Protein AF-K9BQM5-F1 (afdb_monomer_lite)

Sequence (134 aa):
MFERGVQQNKTDTLEFVIDVAFKIENLEIRASALNHLLLLDGHDQHQMITKGLQDLAHPSSVAIIARILEQDFKRFEYTASDDAVIAKWFSHALADIGTLDAMAVLKRYAQSQNQDIAQEMQYRLRKIANKQKS

Radius of gyration: 16.01 Å; chains: 1; bounding box: 32×28×56 Å

Foldseek 3Di:
DVVVVVLVVVAVVLVVLLVVLLVPPDLVSSLVSLLVNCPDASYQCNLVSLVSLLVSLDPVNLVSLLVCLVDDCVSNVVVVDDPLVVLLSSLSSLVSNPDPSSLVSLVVQCPPPPVSNVVNSVVSVVVSVVVVVD

Structure (mmCIF, N/CA/C/O backbone):
data_AF-K9BQM5-F1
#
_entry.id   AF-K9BQM5-F1
#
loop_
_atom_site.group_PDB
_atom_site.id
_atom_site.type_symbol
_atom_site.label_atom_id
_atom_site.label_alt_id
_atom_site.label_comp_id
_atom_site.label_asym_id
_atom_site.label_entity_id
_atom_site.label_seq_id
_atom_site.pdbx_PDB_ins_code
_atom_site.Cartn_x
_atom_site.Cartn_y
_atom_site.Cartn_z
_atom_site.occupancy
_atom_site.B_iso_or_equiv
_atom_site.auth_seq_id
_atom_site.auth_comp_id
_atom_site.auth_asym_id
_atom_site.auth_atom_id
_atom_site.pdbx_PDB_model_num
ATOM 1 N N . MET A 1 1 ? 8.461 1.604 -36.004 1.00 62.25 1 MET A N 1
ATOM 2 C CA . MET A 1 1 ? 9.053 0.298 -35.617 1.00 62.25 1 MET A CA 1
ATOM 3 C C . MET A 1 1 ? 10.137 0.449 -34.555 1.00 62.25 1 MET A C 1
ATOM 5 O O . MET A 1 1 ? 10.057 -0.259 -33.566 1.00 62.25 1 MET A O 1
ATOM 9 N N . PHE A 1 2 ? 11.096 1.371 -34.710 1.00 64.06 2 PHE A N 1
ATOM 10 C CA . PHE A 1 2 ? 12.182 1.582 -33.739 1.00 64.06 2 PHE A CA 1
ATOM 11 C C . PHE A 1 2 ? 11.693 1.967 -32.331 1.00 64.06 2 PHE A C 1
ATOM 13 O O . PHE A 1 2 ? 12.024 1.289 -31.368 1.00 64.06 2 PHE A O 1
ATOM 20 N N . GLU A 1 3 ? 10.831 2.981 -32.209 1.00 69.38 3 GLU A N 1
ATOM 21 C CA . GLU A 1 3 ? 10.297 3.423 -30.906 1.00 69.38 3 GLU A CA 1
ATOM 22 C C . GLU A 1 3 ? 9.504 2.326 -30.187 1.00 69.38 3 GLU A C 1
ATOM 24 O O . GLU A 1 3 ? 9.666 2.131 -28.987 1.00 69.38 3 GLU A O 1
ATOM 29 N N . ARG A 1 4 ? 8.723 1.544 -30.944 1.00 65.50 4 ARG A N 1
ATOM 30 C CA . ARG A 1 4 ? 7.990 0.382 -30.425 1.00 65.50 4 ARG A CA 1
ATOM 31 C C . ARG A 1 4 ? 8.942 -0.706 -29.913 1.00 65.50 4 ARG A C 1
ATOM 33 O O . ARG A 1 4 ? 8.687 -1.272 -28.860 1.00 65.50 4 ARG A O 1
ATOM 40 N N . GLY A 1 5 ? 10.050 -0.958 -30.616 1.00 58.03 5 GLY A N 1
ATOM 41 C CA . GLY A 1 5 ? 11.087 -1.893 -30.167 1.00 58.03 5 GLY A CA 1
ATOM 42 C C . GLY A 1 5 ? 11.833 -1.415 -28.916 1.00 58.03 5 GLY A C 1
ATOM 43 O O . GLY A 1 5 ? 12.110 -2.213 -28.026 1.00 58.03 5 GLY A O 1
ATOM 44 N N . VAL A 1 6 ? 12.105 -0.109 -28.803 1.00 68.50 6 VAL A N 1
ATOM 45 C CA . VAL A 1 6 ? 12.733 0.490 -27.610 1.00 68.50 6 VAL A CA 1
ATOM 46 C C . VAL A 1 6 ? 11.794 0.454 -26.402 1.00 68.50 6 VAL A C 1
ATOM 48 O O . VAL A 1 6 ? 12.243 0.164 -25.297 1.00 68.50 6 VAL A O 1
ATOM 51 N N . GLN A 1 7 ? 10.503 0.739 -26.588 1.00 65.25 7 GLN A N 1
ATOM 52 C CA . GLN A 1 7 ? 9.505 0.644 -25.517 1.00 65.25 7 GLN A CA 1
ATOM 53 C C . GLN A 1 7 ? 9.353 -0.795 -25.023 1.00 65.25 7 GLN A C 1
ATOM 55 O O . GLN A 1 7 ? 9.435 -1.024 -23.823 1.00 65.25 7 GLN A O 1
ATOM 60 N N . GLN A 1 8 ? 9.230 -1.755 -25.941 1.00 68.69 8 GLN A N 1
ATOM 61 C CA . GLN A 1 8 ? 9.101 -3.167 -25.593 1.00 68.69 8 GLN A CA 1
ATOM 62 C C . GLN A 1 8 ? 10.311 -3.675 -24.797 1.00 68.69 8 GLN A C 1
ATOM 64 O O . GLN A 1 8 ? 10.141 -4.254 -23.735 1.00 68.69 8 GLN A O 1
ATOM 69 N N . ASN A 1 9 ? 11.535 -3.349 -25.224 1.00 74.94 9 ASN A N 1
ATOM 70 C CA . ASN A 1 9 ? 12.746 -3.741 -24.497 1.00 74.94 9 ASN A CA 1
ATOM 71 C C . ASN A 1 9 ? 12.800 -3.168 -23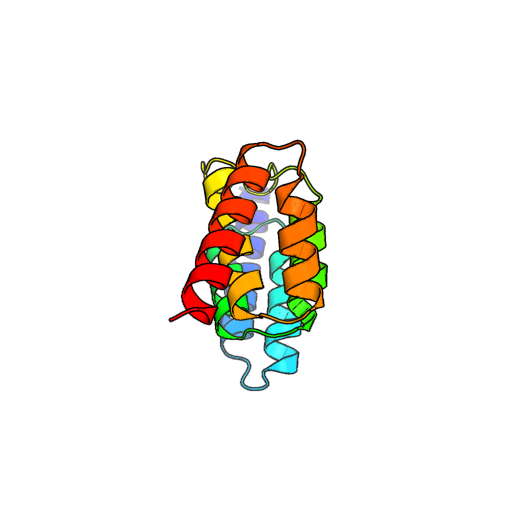.063 1.00 74.94 9 ASN A C 1
ATOM 73 O O . ASN A 1 9 ? 13.248 -3.845 -22.136 1.00 74.94 9 ASN A O 1
ATOM 77 N N . LYS A 1 10 ? 12.319 -1.932 -22.862 1.00 75.06 10 LYS A N 1
ATOM 78 C CA . LYS A 1 10 ? 12.222 -1.324 -21.525 1.00 75.06 10 LYS A CA 1
ATOM 79 C C . LYS A 1 10 ? 11.191 -2.035 -20.650 1.00 75.06 10 LYS A C 1
ATOM 81 O O . LYS A 1 10 ? 11.488 -2.275 -19.483 1.00 75.06 10 LYS A O 1
ATOM 86 N N . THR A 1 11 ? 10.027 -2.381 -21.202 1.00 76.50 11 THR A N 1
ATOM 87 C CA . THR A 1 11 ? 8.997 -3.156 -20.495 1.00 76.50 11 THR A CA 1
ATOM 88 C C . THR A 1 11 ? 9.530 -4.532 -20.100 1.00 76.50 11 THR A C 1
ATOM 90 O O . THR A 1 11 ? 9.493 -4.861 -18.919 1.00 76.50 11 THR A O 1
ATOM 93 N N . ASP A 1 12 ? 10.146 -5.265 -21.032 1.00 81.25 12 ASP A N 1
ATOM 94 C CA . ASP A 1 12 ? 10.736 -6.588 -20.774 1.00 81.25 12 ASP A CA 1
ATOM 95 C C . ASP A 1 12 ? 11.816 -6.521 -19.676 1.00 81.25 12 ASP A C 1
ATOM 97 O O . ASP A 1 12 ? 11.898 -7.371 -18.788 1.00 81.25 12 ASP A O 1
ATOM 101 N N . THR A 1 13 ? 12.643 -5.468 -19.700 1.00 87.19 13 THR A N 1
ATOM 102 C CA . THR A 1 13 ? 13.661 -5.234 -18.665 1.00 87.19 13 THR A CA 1
ATOM 103 C C . THR A 1 13 ? 13.020 -4.990 -17.299 1.00 87.19 13 THR A C 1
ATOM 105 O O . THR A 1 13 ? 13.510 -5.492 -16.287 1.00 87.19 13 THR A O 1
ATOM 108 N N . LEU A 1 14 ? 11.936 -4.217 -17.249 1.00 89.31 14 LEU A N 1
ATOM 109 C CA . LEU A 1 14 ? 11.266 -3.870 -16.001 1.00 89.31 14 LEU A CA 1
ATOM 110 C C . LEU A 1 14 ? 10.525 -5.070 -15.400 1.00 89.31 14 LEU A C 1
ATOM 112 O O . LEU A 1 14 ? 10.618 -5.289 -14.194 1.00 89.31 14 LEU A O 1
ATOM 116 N N . GLU A 1 15 ? 9.883 -5.892 -16.229 1.00 89.06 15 GLU A N 1
ATOM 117 C CA . GLU A 1 15 ? 9.296 -7.169 -15.808 1.00 89.06 15 GLU A CA 1
ATOM 118 C C . GLU A 1 15 ? 10.353 -8.096 -15.194 1.00 89.06 15 GLU A C 1
ATOM 120 O O . GLU A 1 15 ? 10.158 -8.616 -14.095 1.00 89.06 15 GLU A O 1
ATOM 125 N N . PHE A 1 16 ? 11.524 -8.217 -15.828 1.00 91.94 16 PHE A N 1
ATOM 126 C CA . PHE A 1 16 ? 12.626 -9.004 -15.274 1.00 91.94 16 PHE A CA 1
ATOM 127 C C . PHE A 1 16 ? 13.116 -8.469 -13.918 1.00 91.94 16 PHE A C 1
ATOM 129 O O . PHE A 1 16 ? 13.363 -9.244 -12.992 1.00 91.94 16 PHE A O 1
ATOM 136 N N . VAL A 1 17 ? 13.248 -7.146 -13.767 1.00 94.50 17 VAL A N 1
ATOM 137 C CA . VAL A 1 17 ? 13.654 -6.532 -12.490 1.00 94.50 17 VAL A CA 1
ATOM 138 C C . VAL A 1 17 ? 12.629 -6.817 -11.391 1.00 94.50 17 VAL A C 1
ATOM 140 O O . VAL A 1 17 ? 13.022 -7.115 -10.261 1.00 94.50 17 VAL A O 1
ATOM 143 N N . ILE A 1 18 ? 11.334 -6.770 -11.711 1.00 94.94 18 ILE A N 1
ATOM 144 C CA . ILE A 1 18 ? 10.258 -7.110 -10.774 1.00 94.94 18 ILE A CA 1
ATOM 145 C C . ILE A 1 18 ? 10.384 -8.575 -10.337 1.00 94.94 18 ILE A C 1
ATOM 147 O O . ILE A 1 18 ? 10.413 -8.852 -9.136 1.00 94.94 18 ILE A O 1
ATOM 151 N N . ASP A 1 19 ? 10.559 -9.503 -11.278 1.00 95.44 19 ASP A N 1
ATOM 152 C CA . ASP A 1 19 ? 10.746 -10.928 -10.982 1.00 95.44 19 ASP A CA 1
ATOM 153 C C . ASP A 1 19 ? 11.954 -11.194 -10.077 1.00 95.44 19 ASP A C 1
ATOM 155 O O . ASP A 1 19 ? 11.895 -12.030 -9.169 1.00 95.44 19 ASP A O 1
ATOM 159 N N . VAL A 1 20 ? 13.065 -10.490 -10.313 1.00 96.69 20 VAL A N 1
ATOM 160 C CA . VAL A 1 20 ? 14.256 -10.576 -9.461 1.00 96.69 20 VAL A CA 1
ATOM 161 C C . VAL A 1 20 ? 13.955 -10.030 -8.070 1.00 96.69 20 VAL A C 1
ATOM 163 O O . VAL A 1 20 ? 14.304 -10.686 -7.088 1.00 96.69 20 VAL A O 1
ATOM 166 N N . ALA A 1 21 ? 13.274 -8.884 -7.964 1.00 97.62 21 ALA A N 1
ATOM 167 C CA . ALA A 1 21 ? 12.925 -8.279 -6.682 1.00 97.62 21 ALA A CA 1
ATOM 168 C C . ALA A 1 21 ? 12.126 -9.247 -5.798 1.00 97.62 21 ALA A C 1
ATOM 170 O O . ALA A 1 21 ? 12.468 -9.424 -4.629 1.00 97.62 21 ALA A O 1
ATOM 171 N N . PHE A 1 22 ? 11.140 -9.956 -6.355 1.00 97.38 22 PHE A N 1
ATOM 172 C CA . PHE A 1 22 ? 10.355 -10.951 -5.613 1.00 97.38 22 PHE A CA 1
ATOM 173 C C . PHE A 1 22 ? 11.174 -12.148 -5.100 1.00 97.38 22 PHE A C 1
ATOM 175 O O . PHE A 1 22 ? 10.786 -12.772 -4.109 1.00 97.38 22 PHE A O 1
ATOM 182 N N . LYS A 1 23 ? 12.318 -12.454 -5.722 1.00 97.12 23 LYS A N 1
ATOM 183 C CA . LYS A 1 23 ? 13.196 -13.579 -5.353 1.00 97.12 23 LYS A CA 1
ATOM 184 C C . LYS A 1 23 ? 14.279 -13.214 -4.330 1.00 97.12 23 LYS A C 1
ATOM 186 O O . LYS A 1 23 ? 14.961 -14.109 -3.842 1.00 97.12 23 LYS A O 1
ATOM 191 N N . ILE A 1 24 ? 14.447 -11.937 -3.972 1.00 97.94 24 ILE A N 1
ATOM 192 C CA . ILE A 1 24 ? 15.484 -11.490 -3.021 1.00 97.94 24 ILE A CA 1
ATOM 193 C C . ILE A 1 24 ? 15.231 -12.093 -1.638 1.00 97.94 24 ILE A C 1
ATOM 195 O O . ILE A 1 24 ? 14.275 -11.706 -0.986 1.00 97.94 24 ILE A O 1
ATOM 199 N N . GLU A 1 25 ? 16.063 -13.000 -1.132 1.00 96.94 25 GLU A N 1
ATOM 200 C CA . GLU A 1 25 ? 15.825 -13.666 0.166 1.00 96.94 25 GLU A CA 1
ATOM 201 C C . GLU A 1 25 ? 15.843 -12.712 1.370 1.00 96.94 25 GLU A C 1
ATOM 203 O O . GLU A 1 25 ? 15.069 -12.878 2.312 1.00 96.94 25 GLU A O 1
ATOM 208 N N . ASN A 1 26 ? 16.689 -11.682 1.330 1.00 97.94 26 ASN A N 1
ATOM 209 C CA . ASN A 1 26 ? 16.765 -10.690 2.395 1.00 97.94 26 ASN A CA 1
ATOM 210 C C . ASN A 1 26 ? 15.516 -9.788 2.395 1.00 97.94 26 ASN A C 1
ATOM 212 O O . ASN A 1 26 ? 15.298 -9.023 1.455 1.00 97.94 26 ASN A O 1
ATOM 216 N N . LEU A 1 27 ? 14.722 -9.856 3.466 1.00 96.50 27 LEU A N 1
ATOM 217 C CA . LEU A 1 27 ? 13.430 -9.166 3.555 1.00 96.50 27 LEU A CA 1
ATOM 218 C C . LEU A 1 27 ? 13.547 -7.637 3.522 1.00 96.50 27 LEU A C 1
ATOM 220 O O . LEU A 1 27 ? 12.712 -6.992 2.895 1.00 96.50 27 LEU A O 1
ATOM 224 N N . GLU A 1 28 ? 14.588 -7.061 4.125 1.00 97.69 28 GLU A N 1
ATOM 225 C CA . GLU A 1 28 ? 14.827 -5.609 4.121 1.00 97.69 28 GLU A CA 1
ATOM 226 C C . GLU A 1 28 ? 15.118 -5.108 2.705 1.00 97.69 28 GLU A C 1
ATOM 228 O O . GLU A 1 28 ? 14.522 -4.140 2.224 1.00 97.69 28 GLU A O 1
ATOM 233 N N . ILE A 1 29 ? 16.003 -5.814 1.995 1.00 98.00 29 ILE A N 1
ATOM 234 C CA . ILE A 1 29 ? 16.348 -5.486 0.610 1.00 98.00 29 ILE A CA 1
ATOM 235 C C . ILE A 1 29 ? 15.131 -5.706 -0.293 1.00 98.00 29 ILE A 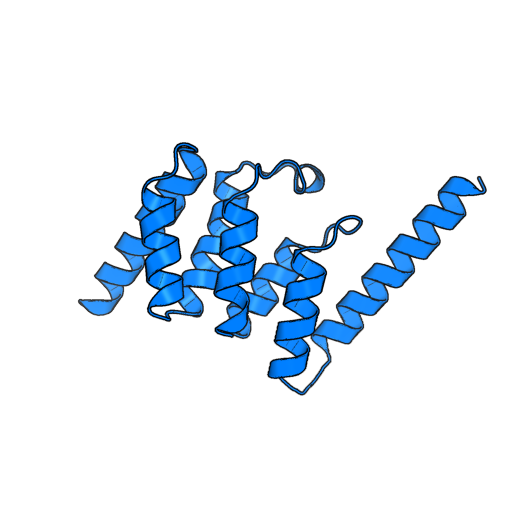C 1
ATOM 237 O O . ILE A 1 29 ? 14.847 -4.861 -1.141 1.00 98.00 29 ILE A O 1
ATOM 241 N N . ARG A 1 30 ? 14.374 -6.793 -0.089 1.00 98.50 30 ARG A N 1
ATOM 242 C CA . ARG A 1 30 ? 13.147 -7.073 -0.844 1.00 98.50 30 ARG A CA 1
ATOM 243 C C . ARG A 1 30 ? 12.113 -5.968 -0.649 1.00 98.50 30 ARG A C 1
ATOM 245 O O . ARG A 1 30 ? 11.607 -5.437 -1.632 1.00 98.50 30 ARG A O 1
ATOM 252 N N . ALA A 1 31 ? 11.825 -5.591 0.596 1.00 98.44 31 ALA A N 1
ATOM 253 C CA . ALA A 1 31 ? 10.888 -4.517 0.905 1.00 98.44 31 ALA A CA 1
ATOM 254 C C . ALA A 1 31 ? 11.345 -3.195 0.277 1.00 98.44 31 ALA A C 1
ATOM 256 O O . ALA A 1 31 ? 10.546 -2.501 -0.345 1.00 98.44 31 ALA A O 1
ATOM 257 N N . SER A 1 32 ? 12.638 -2.868 0.370 1.00 98.50 32 SER A N 1
ATOM 258 C CA . SER A 1 32 ? 13.209 -1.683 -0.275 1.00 98.50 32 SER A CA 1
ATOM 259 C C . SER A 1 32 ? 13.024 -1.700 -1.798 1.00 98.50 32 SER A C 1
ATOM 261 O O . SER A 1 32 ? 12.552 -0.714 -2.366 1.00 98.50 32 SER A O 1
ATOM 263 N N . ALA A 1 33 ? 13.326 -2.819 -2.463 1.00 98.38 33 ALA A N 1
ATOM 264 C CA . ALA A 1 33 ? 13.173 -2.962 -3.910 1.00 98.38 33 ALA A CA 1
ATOM 265 C C . ALA A 1 33 ? 11.704 -2.837 -4.348 1.00 98.38 33 ALA A C 1
ATOM 267 O O . ALA A 1 33 ? 11.392 -2.061 -5.251 1.00 98.38 33 ALA A O 1
ATOM 268 N N . LEU A 1 34 ? 10.791 -3.539 -3.671 1.00 98.56 34 LEU A N 1
ATOM 269 C CA . LEU A 1 34 ? 9.358 -3.478 -3.964 1.00 98.56 34 LEU A CA 1
ATOM 270 C C . LEU A 1 34 ? 8.775 -2.080 -3.710 1.00 98.56 34 LEU A C 1
ATOM 272 O O . LEU A 1 34 ? 7.953 -1.615 -4.492 1.00 98.56 34 LEU A O 1
ATOM 276 N N . ASN A 1 35 ? 9.240 -1.372 -2.679 1.00 98.56 35 ASN A N 1
ATOM 277 C CA . ASN A 1 35 ? 8.853 0.017 -2.426 1.00 98.56 35 ASN A CA 1
ATOM 278 C C . ASN A 1 35 ? 9.283 0.968 -3.553 1.00 98.56 35 ASN A C 1
ATOM 280 O O . ASN A 1 35 ? 8.524 1.864 -3.917 1.00 98.56 35 ASN A O 1
ATOM 284 N N . HIS A 1 36 ? 10.479 0.778 -4.121 1.00 97.69 36 HIS A N 1
ATOM 285 C CA . HIS A 1 36 ? 10.926 1.566 -5.274 1.00 97.69 36 HIS A CA 1
ATOM 286 C C . HIS A 1 36 ? 10.097 1.258 -6.521 1.00 97.69 36 HIS A C 1
ATOM 288 O O . HIS A 1 36 ? 9.675 2.184 -7.209 1.00 97.69 36 HIS A O 1
ATOM 294 N N . LEU A 1 37 ? 9.833 -0.025 -6.785 1.00 97.38 37 LEU A N 1
ATOM 295 C CA . LEU A 1 37 ? 9.023 -0.455 -7.926 1.00 97.38 37 LEU A CA 1
ATOM 296 C C . LEU A 1 37 ? 7.583 0.051 -7.820 1.00 97.38 37 LEU A C 1
ATOM 298 O O . LEU A 1 37 ? 7.035 0.533 -8.796 1.00 97.38 37 LEU A O 1
ATOM 302 N N . LEU A 1 38 ? 6.993 0.060 -6.624 1.00 97.38 38 LEU A N 1
ATOM 303 C CA . LEU A 1 38 ? 5.645 0.594 -6.425 1.00 97.38 38 LEU A CA 1
ATOM 304 C C . LEU A 1 38 ? 5.522 2.086 -6.798 1.00 97.38 38 LEU A C 1
ATOM 306 O O . LEU A 1 38 ? 4.438 2.553 -7.138 1.00 97.38 38 LEU A O 1
ATOM 310 N N . LEU A 1 39 ? 6.616 2.847 -6.714 1.00 95.00 39 LEU A N 1
ATOM 311 C CA . LEU A 1 39 ? 6.647 4.258 -7.093 1.00 95.00 39 LEU A CA 1
ATOM 312 C C . LEU A 1 39 ? 6.987 4.489 -8.566 1.00 95.00 39 LEU A C 1
ATOM 314 O O . LEU A 1 39 ? 6.902 5.640 -9.005 1.00 95.00 39 LEU A O 1
ATOM 318 N N . LEU A 1 40 ? 7.370 3.460 -9.317 1.00 93.25 40 LEU A N 1
ATOM 319 C CA . LEU A 1 40 ? 7.871 3.581 -10.680 1.00 93.25 40 LEU A CA 1
ATOM 320 C C . LEU A 1 40 ? 6.749 3.381 -11.706 1.00 93.25 40 LEU A C 1
ATOM 322 O O . LEU A 1 40 ? 6.052 2.378 -11.689 1.00 93.25 40 LEU A O 1
ATOM 326 N N . ASP A 1 41 ? 6.599 4.326 -12.633 1.00 89.56 41 ASP A N 1
ATOM 327 C CA . ASP A 1 41 ? 5.685 4.165 -13.769 1.00 89.56 41 ASP A CA 1
ATOM 328 C C . ASP A 1 41 ? 6.302 3.305 -14.884 1.00 89.56 41 ASP A C 1
ATOM 330 O O . ASP A 1 41 ? 7.510 3.067 -14.929 1.00 89.56 41 ASP A O 1
ATOM 334 N N . GLY A 1 42 ? 5.473 2.891 -15.845 1.00 87.62 42 GLY A N 1
ATOM 335 C CA . GLY A 1 42 ? 5.921 2.129 -17.016 1.00 87.62 42 GLY A CA 1
ATOM 336 C C . GLY A 1 42 ? 5.822 0.611 -16.860 1.00 87.62 42 GLY A C 1
ATOM 337 O O . GLY A 1 42 ? 6.351 -0.113 -17.702 1.00 87.62 42 GLY A O 1
ATOM 338 N N . HIS A 1 43 ? 5.133 0.136 -15.820 1.00 91.25 43 HIS A N 1
ATOM 339 C CA . HIS A 1 43 ? 4.714 -1.255 -15.679 1.00 91.25 43 HIS A CA 1
ATOM 340 C C . HIS A 1 43 ? 3.303 -1.369 -15.100 1.00 91.25 43 HIS A C 1
ATOM 342 O O . HIS A 1 43 ? 2.850 -0.509 -14.342 1.00 91.25 43 HIS A O 1
ATOM 348 N N . ASP A 1 44 ? 2.685 -2.527 -15.313 1.00 93.44 44 ASP A N 1
ATOM 349 C CA . ASP A 1 44 ? 1.304 -2.769 -14.891 1.00 93.44 44 ASP A CA 1
ATOM 350 C C . ASP A 1 44 ? 1.200 -3.606 -13.598 1.00 93.44 44 ASP A C 1
ATOM 352 O O . ASP A 1 44 ? 0.117 -3.970 -13.142 1.00 93.44 44 ASP A O 1
ATOM 356 N N . GLN A 1 45 ? 2.332 -3.859 -12.932 1.00 94.62 45 GLN A N 1
ATOM 357 C CA . GLN A 1 45 ? 2.447 -4.807 -11.815 1.00 94.62 45 GLN A CA 1
ATOM 358 C C . GLN A 1 45 ? 2.169 -4.220 -10.420 1.00 94.62 45 GLN A C 1
ATOM 360 O O . GLN A 1 45 ? 2.389 -4.893 -9.410 1.00 94.62 45 GLN A O 1
ATOM 365 N N . HIS A 1 46 ? 1.668 -2.985 -10.316 1.00 96.81 46 HIS A N 1
ATOM 366 C CA . HIS A 1 46 ? 1.493 -2.302 -9.026 1.00 96.81 46 HIS A CA 1
ATOM 367 C C . HIS A 1 46 ? 0.590 -3.062 -8.045 1.00 96.81 46 HIS A C 1
ATOM 369 O O . HIS A 1 46 ? 0.848 -3.051 -6.840 1.00 96.81 46 HIS A O 1
ATOM 375 N N . GLN A 1 47 ? -0.430 -3.775 -8.534 1.00 96.75 47 GLN A N 1
ATOM 376 C CA . GLN A 1 47 ? -1.277 -4.603 -7.674 1.00 96.75 47 GLN A CA 1
ATOM 377 C C . GLN A 1 47 ? -0.497 -5.785 -7.081 1.00 96.75 47 GLN A C 1
ATOM 379 O O . GLN A 1 47 ? -0.574 -6.029 -5.875 1.00 96.75 47 GLN A O 1
ATOM 384 N N . MET A 1 48 ? 0.284 -6.492 -7.906 1.00 97.44 48 MET A N 1
ATOM 385 C CA . MET A 1 48 ? 1.125 -7.607 -7.455 1.00 97.44 48 MET A CA 1
ATOM 386 C C . MET A 1 48 ? 2.188 -7.135 -6.462 1.00 97.44 48 MET A C 1
ATOM 388 O O . MET A 1 48 ? 2.378 -7.757 -5.419 1.00 97.44 48 MET A O 1
ATOM 392 N N . ILE A 1 49 ? 2.837 -6.001 -6.738 1.00 98.38 49 ILE A N 1
ATOM 393 C CA . ILE A 1 49 ? 3.823 -5.385 -5.840 1.00 98.38 49 ILE A CA 1
ATOM 394 C C . ILE A 1 49 ? 3.175 -5.005 -4.504 1.00 98.38 49 ILE A C 1
ATOM 396 O O . ILE A 1 49 ? 3.706 -5.344 -3.447 1.00 98.38 49 ILE A O 1
ATOM 400 N N . THR A 1 50 ? 1.998 -4.370 -4.534 1.00 98.44 50 THR A N 1
ATOM 401 C CA . THR A 1 50 ? 1.244 -4.023 -3.317 1.00 98.44 50 THR A CA 1
ATOM 402 C C . THR A 1 50 ? 0.909 -5.266 -2.497 1.00 98.44 50 THR A C 1
ATOM 404 O O . THR A 1 50 ? 1.074 -5.259 -1.277 1.00 98.44 50 THR A O 1
ATOM 407 N N . LYS A 1 51 ? 0.498 -6.359 -3.154 1.00 98.44 51 LYS A N 1
ATOM 408 C CA . LYS A 1 51 ? 0.244 -7.642 -2.489 1.00 98.44 51 LYS A CA 1
ATOM 409 C C . LYS A 1 51 ? 1.519 -8.232 -1.875 1.00 98.44 51 LYS A C 1
ATOM 411 O O . LYS A 1 51 ? 1.484 -8.685 -0.736 1.00 98.44 51 LYS A O 1
ATOM 416 N N . GLY A 1 52 ? 2.652 -8.154 -2.571 1.00 98.38 52 GLY A N 1
ATOM 417 C CA . GLY A 1 52 ? 3.952 -8.556 -2.032 1.00 98.38 52 GLY A CA 1
ATOM 418 C C . GLY A 1 52 ? 4.349 -7.770 -0.779 1.00 98.38 52 GLY A C 1
ATOM 419 O O . GLY A 1 52 ? 4.775 -8.357 0.211 1.00 98.38 52 GLY A O 1
ATOM 420 N N . LEU A 1 53 ? 4.161 -6.449 -0.785 1.00 98.69 53 LEU A N 1
ATOM 421 C CA . LEU A 1 53 ? 4.422 -5.592 0.378 1.00 98.69 53 LEU A CA 1
ATOM 422 C C . LEU A 1 53 ? 3.461 -5.874 1.541 1.00 98.69 53 LEU A C 1
ATOM 424 O O . LEU A 1 53 ? 3.888 -5.856 2.695 1.00 98.69 53 LEU A O 1
ATOM 428 N N . GLN A 1 54 ? 2.191 -6.169 1.247 1.00 98.56 54 GLN A N 1
ATOM 429 C CA . GLN A 1 54 ? 1.219 -6.638 2.238 1.00 98.56 54 GLN A CA 1
ATOM 430 C C . GLN A 1 54 ? 1.700 -7.934 2.905 1.00 98.56 54 GLN A C 1
ATOM 432 O O . GLN A 1 54 ? 1.700 -8.010 4.129 1.00 98.56 54 GLN A O 1
ATOM 437 N N . ASP A 1 55 ? 2.138 -8.924 2.122 1.00 98.25 55 ASP A N 1
ATOM 438 C CA . ASP A 1 55 ? 2.606 -10.216 2.644 1.00 98.25 55 ASP A CA 1
ATOM 439 C C . ASP A 1 55 ? 3.896 -10.090 3.462 1.00 98.25 55 ASP A C 1
ATOM 441 O O . ASP A 1 55 ? 4.080 -10.807 4.444 1.00 98.25 55 ASP A O 1
ATOM 445 N N . LEU A 1 56 ? 4.777 -9.158 3.088 1.00 98.06 56 LEU A N 1
ATOM 446 C CA . LEU A 1 56 ? 5.968 -8.832 3.873 1.00 98.06 56 LEU A CA 1
ATOM 447 C C . LEU A 1 56 ? 5.647 -8.085 5.169 1.00 98.06 56 LEU A C 1
ATOM 449 O O . LEU A 1 56 ? 6.436 -8.155 6.109 1.00 98.06 56 LEU A O 1
ATOM 453 N N . ALA A 1 57 ? 4.544 -7.331 5.194 1.00 98.31 57 AL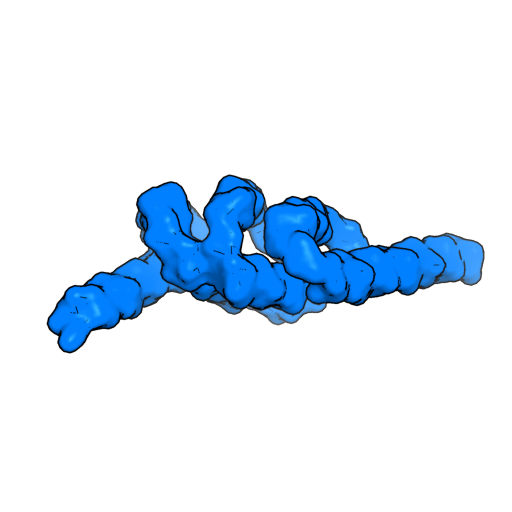A A N 1
ATOM 454 C CA . ALA A 1 57 ? 4.123 -6.488 6.311 1.00 98.31 57 ALA A CA 1
ATOM 455 C C . ALA A 1 57 ? 5.239 -5.561 6.844 1.00 98.31 57 ALA A C 1
ATOM 457 O O . ALA A 1 57 ? 5.287 -5.225 8.029 1.00 98.31 57 ALA A O 1
ATOM 458 N N . HIS A 1 58 ? 6.154 -5.128 5.969 1.00 98.56 58 HIS A N 1
ATOM 459 C CA . HIS A 1 58 ? 7.344 -4.401 6.396 1.00 98.56 58 HIS A CA 1
ATOM 460 C C . HIS A 1 58 ? 7.043 -2.915 6.687 1.00 98.56 58 HIS A C 1
ATOM 462 O O . HIS A 1 58 ? 6.494 -2.235 5.807 1.00 98.56 58 HIS A O 1
ATOM 468 N N . PRO A 1 59 ? 7.453 -2.354 7.850 1.00 98.50 59 PRO A N 1
ATOM 469 C CA . PRO A 1 59 ? 7.120 -0.979 8.242 1.00 98.50 59 PRO A CA 1
ATOM 470 C C . PRO A 1 59 ? 7.601 0.111 7.277 1.00 98.50 59 PRO A C 1
ATOM 472 O O . PRO A 1 59 ? 6.953 1.150 7.158 1.00 98.50 59 PRO A O 1
ATOM 475 N N . SER A 1 60 ? 8.698 -0.118 6.546 1.00 98.25 60 SER A N 1
ATOM 476 C CA . SER A 1 60 ? 9.222 0.860 5.573 1.00 98.25 60 SER A CA 1
ATOM 477 C C . SER A 1 60 ? 8.226 1.204 4.457 1.00 98.25 60 SER A C 1
ATOM 479 O O . SER A 1 60 ? 8.309 2.278 3.864 1.00 98.25 60 SER A O 1
ATOM 481 N N . SER A 1 61 ? 7.247 0.333 4.208 1.00 98.69 61 SER A N 1
ATOM 482 C CA . SER A 1 61 ? 6.234 0.512 3.163 1.00 98.69 61 SER A CA 1
ATOM 483 C C . SER A 1 61 ? 5.169 1.548 3.534 1.00 98.69 61 SER A C 1
ATOM 485 O O . SER A 1 61 ? 4.498 2.077 2.653 1.00 98.69 61 SER A O 1
ATOM 487 N N . VAL A 1 62 ? 5.010 1.884 4.821 1.00 98.75 62 VAL A N 1
ATOM 488 C CA . VAL A 1 62 ? 3.943 2.786 5.291 1.00 98.75 62 VAL A CA 1
ATOM 489 C C . VAL A 1 62 ? 4.059 4.171 4.663 1.00 98.75 62 VAL A C 1
ATOM 491 O O . VAL A 1 62 ? 3.078 4.685 4.126 1.00 98.75 62 VAL A O 1
ATOM 494 N N . ALA A 1 63 ? 5.254 4.766 4.686 1.00 98.12 63 ALA A N 1
ATOM 495 C CA . ALA A 1 63 ? 5.483 6.095 4.119 1.00 98.12 63 ALA A CA 1
ATOM 496 C C . ALA A 1 63 ? 5.281 6.113 2.594 1.00 98.12 63 ALA A C 1
ATOM 498 O O . ALA A 1 63 ? 4.777 7.086 2.036 1.00 98.12 63 ALA A O 1
ATOM 499 N N . ILE A 1 64 ? 5.632 5.013 1.927 1.00 98.44 64 ILE A N 1
ATOM 500 C CA . ILE A 1 64 ? 5.490 4.853 0.479 1.00 98.44 64 ILE A CA 1
ATOM 501 C C . ILE A 1 64 ? 4.013 4.755 0.096 1.00 98.44 64 ILE A C 1
ATOM 503 O O . ILE A 1 64 ? 3.551 5.497 -0.768 1.00 98.44 64 ILE A O 1
ATOM 507 N N . ILE A 1 65 ? 3.249 3.916 0.800 1.00 98.38 65 ILE A N 1
ATOM 508 C CA . ILE A 1 65 ? 1.800 3.793 0.612 1.00 98.38 65 ILE A CA 1
ATOM 509 C C . ILE A 1 65 ? 1.106 5.130 0.900 1.00 98.38 65 ILE A C 1
ATOM 511 O O . ILE A 1 65 ? 0.256 5.562 0.124 1.00 98.38 65 ILE A O 1
ATOM 515 N N . ALA A 1 66 ? 1.490 5.825 1.975 1.00 98.06 66 ALA A N 1
ATOM 516 C CA . ALA A 1 66 ? 0.923 7.128 2.312 1.00 98.06 66 ALA A CA 1
ATOM 517 C C . ALA A 1 66 ? 1.126 8.159 1.194 1.00 98.06 66 ALA A C 1
ATOM 519 O O . ALA A 1 66 ? 0.189 8.892 0.887 1.00 98.06 66 ALA A O 1
ATOM 520 N N . ARG A 1 67 ? 2.308 8.170 0.561 1.00 96.44 67 ARG A N 1
ATOM 521 C CA . ARG A 1 67 ? 2.626 9.045 -0.576 1.00 96.44 67 ARG A CA 1
ATOM 522 C C . ARG A 1 67 ? 1.786 8.732 -1.817 1.00 96.44 67 ARG A C 1
ATOM 524 O O . ARG A 1 67 ? 1.500 9.636 -2.597 1.00 96.44 67 ARG A O 1
ATOM 531 N N . ILE A 1 68 ? 1.417 7.471 -2.032 1.00 95.88 68 ILE A N 1
ATOM 532 C CA . ILE A 1 68 ? 0.570 7.066 -3.164 1.00 95.88 68 ILE A CA 1
ATOM 533 C C . ILE A 1 68 ? -0.876 7.492 -2.933 1.00 95.88 68 ILE A C 1
ATOM 535 O O . ILE A 1 68 ? -1.488 8.060 -3.827 1.00 95.88 68 ILE A O 1
ATOM 539 N N . LEU A 1 69 ? -1.396 7.283 -1.722 1.00 96.38 69 LEU A N 1
ATOM 540 C CA . LEU A 1 69 ? -2.741 7.726 -1.331 1.00 96.38 69 LEU A CA 1
ATOM 541 C C . LEU A 1 69 ? -2.913 9.256 -1.383 1.00 96.38 69 LEU A C 1
ATOM 543 O O . LEU A 1 69 ? -4.035 9.751 -1.430 1.00 96.38 69 LEU A O 1
ATOM 547 N N . GLU A 1 70 ? -1.804 9.995 -1.343 1.00 94.00 70 GLU A N 1
ATOM 548 C CA . GLU A 1 70 ? -1.743 11.459 -1.430 1.00 94.00 70 GLU A CA 1
ATOM 549 C C . GLU A 1 70 ? -1.934 11.975 -2.868 1.00 94.00 70 GLU A C 1
ATOM 551 O O . GLU A 1 70 ? -2.235 13.151 -3.063 1.00 94.00 70 GLU A O 1
ATOM 556 N N . GLN A 1 71 ? -1.735 11.112 -3.868 1.00 88.81 71 GLN A N 1
ATOM 557 C CA . GLN A 1 71 ? -1.835 11.430 -5.294 1.00 88.81 71 GLN A CA 1
ATOM 558 C C . GLN A 1 71 ? -3.225 11.079 -5.837 1.00 88.81 71 GLN A C 1
ATOM 560 O O . GLN A 1 71 ? -3.955 10.289 -5.239 1.00 88.81 71 GLN A O 1
ATOM 565 N N . ASP A 1 72 ? -3.586 11.633 -6.999 1.00 80.69 72 ASP A N 1
ATOM 566 C CA . ASP A 1 72 ? -4.709 11.090 -7.759 1.00 80.69 72 ASP A CA 1
ATOM 567 C C . ASP A 1 72 ? -4.288 9.750 -8.388 1.00 80.69 72 ASP A C 1
ATOM 569 O O . ASP A 1 72 ? -3.164 9.573 -8.859 1.00 80.69 72 ASP A O 1
ATOM 573 N N . PHE A 1 73 ? -5.162 8.744 -8.358 1.00 93.25 73 PHE A N 1
ATOM 574 C CA . PHE A 1 73 ? -4.835 7.401 -8.848 1.00 93.25 73 PHE A CA 1
ATOM 575 C C . PHE A 1 73 ? -4.734 7.312 -10.381 1.00 93.25 73 PHE A C 1
ATOM 577 O O . PHE A 1 73 ? -4.701 6.213 -10.929 1.00 93.25 73 PHE A O 1
ATOM 584 N N . LYS A 1 74 ? -4.596 8.443 -11.088 1.00 90.00 74 LYS A N 1
ATOM 585 C CA . LYS A 1 74 ? -4.454 8.507 -12.552 1.00 90.00 74 LYS A CA 1
ATOM 586 C C . LYS A 1 74 ? -3.326 7.633 -13.080 1.00 90.00 74 LYS A C 1
ATOM 588 O O . LYS A 1 74 ? -3.442 7.011 -14.129 1.00 90.00 74 LYS A O 1
ATOM 593 N N . ARG A 1 75 ? -2.235 7.515 -12.321 1.00 89.62 75 ARG A N 1
ATOM 594 C CA . ARG A 1 75 ? -1.114 6.634 -12.680 1.00 89.62 75 ARG A CA 1
ATOM 595 C C . ARG A 1 75 ? -1.485 5.145 -12.765 1.00 89.62 75 ARG A C 1
ATOM 597 O O . ARG A 1 75 ? -0.736 4.360 -13.333 1.00 89.62 75 ARG A O 1
ATOM 604 N N . PHE A 1 76 ? -2.634 4.757 -12.216 1.00 93.19 76 PHE A N 1
ATOM 605 C CA . PHE A 1 76 ? -3.183 3.406 -12.270 1.00 93.19 76 PHE A CA 1
ATOM 606 C C . PHE A 1 76 ? -4.334 3.270 -13.280 1.00 93.19 76 PHE A C 1
ATOM 608 O O . PHE A 1 76 ? -5.008 2.245 -13.273 1.00 93.19 76 PHE A O 1
ATOM 615 N N . GLU A 1 77 ? -4.566 4.241 -14.173 1.00 90.69 77 GLU A N 1
ATOM 616 C CA . GLU A 1 77 ? -5.634 4.182 -15.193 1.00 90.69 77 GLU A CA 1
ATOM 617 C C . GLU A 1 77 ? -5.586 2.909 -16.050 1.00 90.69 77 GLU A C 1
ATOM 619 O O . GLU A 1 77 ? -6.628 2.383 -16.439 1.00 90.69 77 GLU A O 1
ATOM 624 N N . TYR A 1 78 ? -4.389 2.356 -16.280 1.00 90.19 78 TYR A N 1
ATOM 625 C CA . TYR A 1 78 ? -4.192 1.099 -17.010 1.00 90.19 78 TYR A CA 1
ATOM 626 C C . TYR A 1 78 ? -4.949 -0.090 -16.383 1.00 90.19 78 TYR A C 1
ATOM 628 O O . TYR A 1 78 ? -5.239 -1.074 -17.059 1.00 90.19 78 TYR A O 1
ATOM 636 N N . THR A 1 79 ? -5.284 -0.005 -15.093 1.00 90.06 79 THR A N 1
ATOM 637 C CA . THR A 1 79 ? -6.028 -1.040 -14.364 1.00 90.06 79 THR A CA 1
ATOM 638 C C . THR A 1 79 ? -7.525 -1.021 -14.672 1.00 90.06 79 THR A C 1
ATOM 640 O O . THR A 1 79 ? -8.225 -1.953 -14.272 1.00 90.06 79 THR A O 1
ATOM 643 N N . ALA A 1 80 ? -8.028 0.045 -15.316 1.00 90.62 80 ALA A N 1
ATOM 644 C CA . ALA A 1 80 ? -9.453 0.323 -15.514 1.00 90.62 80 ALA A CA 1
ATOM 645 C C . ALA A 1 80 ? -10.292 0.139 -14.232 1.00 90.62 80 ALA A C 1
ATOM 647 O O . ALA A 1 80 ? -11.448 -0.280 -14.285 1.00 90.62 80 ALA A O 1
ATOM 648 N N . SER A 1 81 ? -9.677 0.390 -13.074 1.00 92.31 81 SER A N 1
ATOM 649 C CA . SER A 1 81 ? -10.273 0.197 -11.759 1.00 92.31 81 SER A CA 1
ATOM 650 C C . SER A 1 81 ? -10.644 1.537 -11.145 1.00 92.31 81 SER A C 1
ATOM 652 O O . SER A 1 81 ? -9.888 2.500 -11.251 1.00 92.31 81 SER A O 1
ATOM 654 N N . ASP A 1 82 ? -11.780 1.566 -10.455 1.00 94.62 82 ASP A N 1
ATOM 655 C CA . ASP A 1 82 ? -12.186 2.727 -9.670 1.00 94.62 82 ASP A CA 1
ATOM 656 C C . ASP A 1 82 ? -11.255 2.935 -8.471 1.00 94.62 82 ASP A C 1
ATOM 658 O O . ASP A 1 82 ? -10.629 1.995 -7.954 1.00 94.62 82 ASP A O 1
ATOM 662 N N . ASP A 1 83 ? -11.242 4.163 -7.956 1.00 96.00 83 ASP A N 1
ATOM 663 C CA . ASP A 1 83 ? -10.396 4.545 -6.831 1.00 96.00 83 ASP A CA 1
ATOM 664 C C . ASP A 1 83 ? -10.643 3.674 -5.595 1.00 96.00 83 ASP A C 1
ATOM 666 O O . ASP A 1 83 ? -9.701 3.358 -4.867 1.00 96.00 83 ASP A O 1
ATOM 670 N N . ALA A 1 84 ? -11.876 3.205 -5.380 1.00 96.19 84 ALA A N 1
ATOM 671 C CA . ALA A 1 84 ? -12.212 2.301 -4.278 1.00 96.19 84 ALA A CA 1
ATOM 672 C C . ALA A 1 84 ? -11.443 0.973 -4.368 1.00 96.19 84 ALA A C 1
ATOM 674 O O . ALA A 1 84 ? -10.933 0.458 -3.370 1.00 96.19 84 ALA A O 1
ATOM 675 N N . VAL A 1 85 ? -11.309 0.411 -5.571 1.00 96.75 85 VAL A N 1
ATOM 676 C CA . VAL A 1 85 ? -10.605 -0.861 -5.780 1.00 96.75 85 VAL A CA 1
ATOM 677 C C . VAL A 1 85 ? -9.114 -0.696 -5.498 1.00 96.75 85 VAL A C 1
ATOM 679 O O . VAL A 1 85 ? -8.526 -1.534 -4.813 1.00 96.75 85 VAL A O 1
ATOM 682 N N . ILE A 1 86 ? -8.520 0.403 -5.959 1.00 97.25 86 ILE A N 1
ATOM 683 C CA . ILE A 1 86 ? -7.105 0.714 -5.733 1.00 97.25 86 ILE A CA 1
ATOM 684 C C . ILE A 1 86 ? -6.859 1.013 -4.246 1.00 97.25 86 ILE A C 1
ATOM 686 O O . ILE A 1 86 ? -5.964 0.436 -3.621 1.00 97.25 86 ILE A O 1
ATOM 690 N N . ALA A 1 87 ? -7.705 1.844 -3.629 1.00 97.69 87 ALA A N 1
ATOM 691 C CA . ALA A 1 87 ? -7.651 2.164 -2.203 1.00 97.69 87 ALA A CA 1
ATOM 692 C C . ALA A 1 87 ? -7.744 0.910 -1.331 1.00 97.69 87 ALA A C 1
ATOM 694 O O . ALA A 1 87 ? -7.056 0.797 -0.310 1.00 97.69 87 ALA A O 1
ATOM 695 N N . LYS A 1 88 ? -8.557 -0.067 -1.743 1.00 98.06 88 LYS A N 1
ATOM 696 C CA . LYS A 1 88 ? -8.697 -1.341 -1.046 1.00 98.06 88 LYS A CA 1
ATOM 697 C C . LYS A 1 88 ? -7.365 -2.081 -0.949 1.00 98.06 88 LYS A C 1
ATOM 699 O O . LYS A 1 88 ? -7.078 -2.589 0.138 1.00 98.06 88 LYS A O 1
ATOM 704 N N . TRP A 1 89 ? -6.543 -2.111 -2.004 1.00 98.25 89 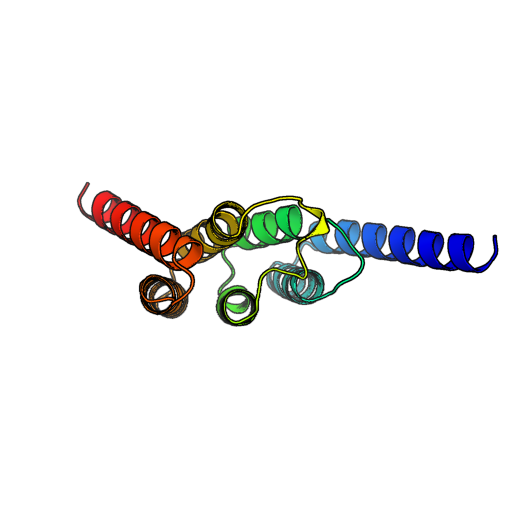TRP A N 1
ATOM 705 C CA . TRP A 1 89 ? -5.220 -2.760 -1.982 1.00 98.25 89 TRP A CA 1
ATOM 706 C C . TRP A 1 89 ? -4.346 -2.183 -0.866 1.00 98.25 89 TRP A C 1
ATOM 708 O O . TRP A 1 89 ? -3.845 -2.914 -0.010 1.00 98.25 89 TRP A O 1
ATOM 718 N N . PHE A 1 90 ? -4.256 -0.856 -0.812 1.00 98.44 90 PHE A N 1
ATOM 719 C CA . PHE A 1 90 ? -3.462 -0.148 0.186 1.00 98.44 90 PHE A CA 1
ATOM 720 C C . PHE A 1 90 ? -4.053 -0.249 1.596 1.00 98.44 90 PHE A C 1
ATOM 722 O O . PHE A 1 90 ? -3.304 -0.395 2.561 1.00 98.44 90 PHE A O 1
ATOM 729 N N . SER A 1 91 ? -5.384 -0.253 1.739 1.00 98.44 91 SER A N 1
ATOM 730 C CA . SER A 1 91 ? -6.037 -0.454 3.040 1.00 98.44 91 SER A CA 1
ATOM 731 C C . SER A 1 91 ? -5.705 -1.826 3.638 1.00 98.44 91 SER A C 1
ATOM 733 O O . SER A 1 91 ? -5.524 -1.950 4.849 1.00 98.44 91 SER A O 1
ATOM 735 N N . HIS A 1 92 ? -5.616 -2.861 2.795 1.00 98.56 92 HIS A N 1
ATOM 736 C CA . HIS A 1 92 ? -5.222 -4.203 3.205 1.00 98.56 92 HIS A CA 1
ATOM 737 C C . HIS A 1 92 ? -3.749 -4.237 3.618 1.00 98.56 92 HIS A C 1
ATOM 739 O O . HIS A 1 92 ? -3.455 -4.705 4.714 1.00 98.56 92 HIS A O 1
ATOM 745 N N . ALA A 1 93 ? -2.854 -3.679 2.799 1.00 98.69 93 ALA A N 1
ATOM 746 C CA . ALA A 1 93 ? -1.428 -3.609 3.111 1.00 98.69 93 ALA A CA 1
ATOM 747 C C . ALA A 1 93 ? -1.153 -2.889 4.443 1.00 98.69 93 ALA A C 1
ATOM 749 O O . ALA A 1 93 ? -0.469 -3.429 5.306 1.00 98.69 93 ALA A O 1
ATOM 750 N N . LEU A 1 94 ? -1.741 -1.707 4.660 1.00 98.81 94 LEU A N 1
ATOM 751 C CA . LEU A 1 94 ? -1.578 -0.954 5.910 1.00 98.81 94 LEU A CA 1
ATOM 752 C C . LEU A 1 94 ? -2.114 -1.713 7.129 1.00 98.81 94 LEU A C 1
ATOM 754 O O . LEU A 1 94 ? -1.518 -1.663 8.203 1.00 98.81 94 LEU A O 1
ATOM 758 N N . ALA A 1 95 ? -3.240 -2.410 6.977 1.00 98.50 95 ALA A N 1
ATOM 759 C CA . ALA A 1 95 ? -3.826 -3.178 8.066 1.00 98.50 95 ALA A CA 1
ATOM 760 C C . ALA A 1 95 ? -2.974 -4.382 8.471 1.00 98.50 95 ALA A C 1
ATOM 762 O O . ALA A 1 95 ? -2.878 -4.665 9.663 1.00 98.50 95 ALA A O 1
ATOM 763 N N . ASP A 1 96 ? -2.365 -5.059 7.498 1.00 98.44 96 ASP A N 1
ATOM 764 C CA . ASP A 1 96 ? -1.500 -6.210 7.752 1.00 98.44 96 ASP A CA 1
ATOM 765 C C . ASP A 1 96 ? -0.130 -5.767 8.302 1.00 98.44 96 ASP A C 1
ATOM 767 O O . ASP A 1 96 ? 0.410 -6.439 9.176 1.00 98.44 96 ASP A O 1
ATOM 771 N N . ILE A 1 97 ? 0.384 -4.593 7.895 1.00 98.50 97 ILE A N 1
ATOM 772 C CA . ILE A 1 97 ? 1.557 -3.956 8.530 1.00 98.50 97 ILE A CA 1
ATOM 773 C C . ILE A 1 97 ? 1.271 -3.612 10.002 1.00 98.50 97 ILE A C 1
ATOM 775 O O . ILE A 1 97 ? 2.113 -3.825 10.871 1.00 98.50 97 ILE A O 1
ATOM 779 N N . GLY A 1 98 ? 0.099 -3.043 10.300 1.00 98.00 98 GLY A N 1
ATOM 780 C CA . GLY A 1 98 ? -0.432 -2.932 11.664 1.00 98.00 98 GLY A CA 1
ATOM 781 C C . GLY A 1 98 ? 0.333 -2.033 12.650 1.00 98.00 98 GLY A C 1
ATOM 782 O O . GLY A 1 98 ? -0.056 -1.955 13.817 1.00 98.00 98 GLY A O 1
ATOM 783 N N . THR A 1 99 ? 1.392 -1.334 12.228 1.00 98.44 99 THR A N 1
ATOM 784 C CA . THR A 1 99 ? 2.133 -0.397 13.089 1.00 98.44 99 THR A CA 1
ATOM 785 C C . THR A 1 99 ? 1.291 0.826 13.466 1.00 98.44 99 THR A C 1
ATOM 787 O O . THR A 1 99 ? 0.285 1.138 12.824 1.00 98.44 99 THR A O 1
ATOM 790 N N . LEU A 1 100 ? 1.714 1.570 14.497 1.00 98.25 100 LEU A N 1
ATOM 791 C CA . LEU A 1 100 ? 1.051 2.824 14.884 1.00 98.25 100 LEU A CA 1
ATOM 792 C C . LEU A 1 100 ? 0.990 3.821 13.719 1.00 98.25 100 LEU A C 1
ATOM 794 O O . LEU A 1 100 ? -0.051 4.443 13.511 1.00 98.25 100 LEU A O 1
ATOM 798 N N . ASP A 1 101 ? 2.057 3.900 12.924 1.00 98.56 101 ASP A N 1
ATOM 799 C CA . ASP A 1 101 ? 2.110 4.753 11.737 1.00 98.56 101 ASP A CA 1
ATOM 800 C C . ASP A 1 101 ? 1.144 4.266 10.653 1.00 98.56 101 ASP A C 1
ATOM 802 O O . ASP A 1 101 ? 0.398 5.067 10.091 1.00 98.56 101 ASP A O 1
ATOM 806 N N . ALA A 1 102 ? 1.066 2.953 10.403 1.00 98.69 102 ALA A N 1
ATOM 807 C CA . ALA A 1 102 ? 0.107 2.400 9.447 1.00 98.69 102 ALA A CA 1
ATOM 808 C C . ALA A 1 102 ? -1.344 2.697 9.867 1.00 98.69 102 ALA A C 1
ATOM 810 O O . ALA A 1 102 ? -2.174 3.116 9.056 1.00 98.69 102 ALA A O 1
ATOM 811 N N . MET A 1 103 ? -1.636 2.569 11.164 1.00 98.50 103 MET A N 1
ATOM 812 C CA . MET A 1 103 ? -2.935 2.924 11.732 1.00 98.50 103 MET A CA 1
ATOM 813 C C . MET A 1 103 ? -3.223 4.426 11.644 1.00 98.50 103 MET A C 1
ATOM 815 O O . MET A 1 103 ? -4.374 4.814 11.434 1.00 98.50 103 MET A O 1
ATOM 819 N N . ALA A 1 104 ? -2.208 5.278 11.800 1.00 98.62 104 ALA A N 1
ATOM 820 C CA . ALA A 1 104 ? -2.342 6.719 11.625 1.00 98.62 104 ALA A CA 1
ATOM 821 C C . ALA A 1 104 ? -2.669 7.075 10.167 1.00 98.62 104 ALA A C 1
ATOM 823 O O . ALA A 1 104 ? -3.572 7.878 9.932 1.00 98.62 104 ALA A O 1
ATOM 824 N N . VAL A 1 105 ? -2.024 6.421 9.195 1.00 98.69 105 VAL A N 1
ATOM 825 C CA . VAL A 1 105 ? -2.326 6.585 7.763 1.00 98.69 105 VAL A CA 1
ATOM 826 C C . VAL A 1 105 ? -3.766 6.162 7.457 1.00 98.69 105 VAL A C 1
ATOM 828 O O . VAL A 1 105 ? -4.503 6.945 6.859 1.00 98.69 105 VAL A O 1
ATOM 831 N N . LEU A 1 106 ? -4.215 4.993 7.934 1.00 98.69 106 LEU A N 1
ATOM 832 C CA . LEU A 1 106 ? -5.612 4.556 7.776 1.00 98.69 106 LEU A CA 1
ATOM 833 C C . LEU A 1 106 ? -6.602 5.596 8.329 1.00 98.69 106 LEU A C 1
ATOM 835 O O . LEU A 1 106 ? -7.584 5.932 7.672 1.00 98.69 106 LEU A O 1
ATOM 839 N N . LYS A 1 107 ? -6.346 6.137 9.527 1.00 98.69 107 LYS A N 1
ATOM 840 C CA . LYS A 1 107 ? -7.202 7.164 10.151 1.00 98.69 107 LYS A CA 1
ATOM 841 C C . LYS A 1 107 ? -7.200 8.478 9.377 1.00 98.69 107 LYS A C 1
ATOM 843 O O . LYS A 1 107 ? -8.262 9.068 9.209 1.00 98.69 107 LYS A O 1
ATOM 848 N N . ARG A 1 108 ? -6.035 8.921 8.899 1.00 98.50 108 ARG A N 1
ATOM 849 C CA . ARG A 1 108 ? -5.900 10.137 8.089 1.00 98.50 108 ARG A CA 1
ATOM 850 C C . ARG A 1 108 ? -6.725 10.021 6.809 1.00 98.50 108 ARG A C 1
ATOM 852 O O . ARG A 1 108 ? -7.538 10.894 6.526 1.00 98.50 108 ARG A O 1
ATOM 859 N N . TYR A 1 109 ? -6.574 8.925 6.068 1.00 98.31 109 TYR A N 1
ATOM 860 C CA . TYR A 1 109 ? -7.270 8.750 4.791 1.00 98.31 109 TYR A CA 1
ATOM 861 C C . TYR A 1 109 ? -8.734 8.325 4.923 1.00 98.31 109 TYR A C 1
ATOM 863 O O . TYR A 1 109 ? -9.499 8.533 3.989 1.00 98.31 109 TYR A O 1
ATOM 871 N N . ALA A 1 110 ? -9.179 7.863 6.095 1.00 98.25 110 ALA A N 1
ATOM 872 C CA . ALA A 1 110 ? -10.604 7.738 6.421 1.00 98.25 110 ALA A CA 1
ATOM 873 C C . ALA A 1 110 ? -11.361 9.083 6.418 1.00 98.25 110 ALA A C 1
ATOM 875 O O . ALA A 1 110 ? -12.593 9.089 6.447 1.00 98.25 110 ALA A O 1
ATOM 876 N N . GLN A 1 111 ? -10.635 10.206 6.384 1.00 97.75 111 GLN A N 1
ATOM 877 C CA . GLN A 1 111 ? -11.156 11.570 6.266 1.00 97.75 111 GLN A CA 1
ATOM 878 C C . GLN A 1 111 ? -10.813 12.214 4.906 1.00 97.75 111 GLN A C 1
ATOM 880 O O . GLN A 1 111 ? -10.857 13.436 4.777 1.00 97.75 111 GLN A O 1
ATOM 885 N N . SER A 1 112 ? -10.436 11.415 3.900 1.00 96.75 112 SER A N 1
ATOM 886 C CA . SER A 1 112 ? -10.105 11.917 2.561 1.00 96.75 112 SER A CA 1
ATOM 887 C C . SER A 1 112 ? -11.288 12.645 1.911 1.00 96.75 112 SER A C 1
ATOM 889 O O . SER A 1 112 ? -12.449 12.292 2.121 1.00 96.75 112 SER A O 1
ATOM 891 N N . GLN A 1 113 ? -10.991 13.649 1.080 1.00 95.50 113 GLN A N 1
ATOM 892 C CA . GLN A 1 113 ? -12.001 14.291 0.230 1.00 95.50 113 GLN A CA 1
ATOM 893 C C . GLN A 1 113 ? -12.488 13.342 -0.872 1.00 95.50 113 GLN A C 1
ATOM 895 O O . GLN A 1 113 ? -13.659 13.388 -1.249 1.00 95.50 113 GLN A O 1
ATOM 900 N N . ASN A 1 114 ? -11.608 12.448 -1.335 1.00 95.69 114 ASN A N 1
ATOM 901 C CA . ASN A 1 114 ? -11.981 11.350 -2.212 1.00 95.69 114 ASN A CA 1
ATOM 902 C C . ASN A 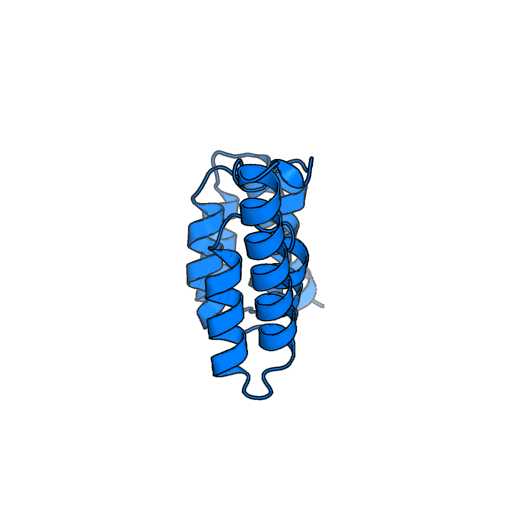1 114 ? -12.801 10.328 -1.409 1.00 95.69 114 ASN A C 1
ATOM 904 O O . ASN A 1 114 ? -12.276 9.657 -0.514 1.00 95.69 114 ASN A O 1
ATOM 908 N N . GLN A 1 115 ? -14.098 10.250 -1.717 1.00 96.69 115 GLN A N 1
ATOM 909 C CA . GLN A 1 115 ? -15.051 9.438 -0.964 1.00 96.69 115 GLN A CA 1
ATOM 910 C C . GLN A 1 115 ? -14.748 7.944 -1.054 1.00 96.69 115 GLN A C 1
ATOM 912 O O . GLN A 1 115 ? -14.930 7.243 -0.060 1.00 96.69 115 GLN A O 1
ATOM 917 N N . ASP A 1 116 ? -14.223 7.474 -2.180 1.00 96.50 116 ASP A N 1
ATOM 918 C CA . ASP A 1 116 ? -13.890 6.067 -2.378 1.00 96.50 116 ASP A CA 1
ATOM 919 C C . ASP A 1 116 ? -12.749 5.638 -1.450 1.00 96.50 116 ASP A C 1
ATOM 921 O O . ASP A 1 116 ? -12.851 4.643 -0.726 1.00 96.50 116 ASP A O 1
ATOM 925 N N . ILE A 1 117 ? -11.695 6.461 -1.374 1.00 97.25 117 ILE A N 1
ATOM 926 C CA . ILE A 1 117 ? -10.599 6.260 -0.420 1.00 97.25 117 ILE A CA 1
ATOM 927 C C . ILE A 1 117 ? -11.138 6.314 1.014 1.00 97.25 117 ILE A C 1
ATOM 929 O O . ILE A 1 117 ? -10.860 5.421 1.818 1.00 97.25 117 ILE A O 1
ATOM 933 N N . ALA A 1 118 ? -11.923 7.342 1.351 1.00 98.12 118 ALA A N 1
ATOM 934 C CA . ALA A 1 118 ? -12.434 7.522 2.706 1.00 98.12 118 ALA A CA 1
ATOM 935 C C . ALA A 1 118 ? -13.267 6.322 3.177 1.00 98.12 118 ALA A C 1
ATOM 937 O O . ALA A 1 118 ? -13.048 5.808 4.279 1.00 98.12 118 ALA A O 1
ATOM 938 N N . GLN A 1 119 ? -14.187 5.839 2.341 1.00 98.19 119 GLN A N 1
ATOM 939 C CA . GLN A 1 119 ? -15.070 4.722 2.667 1.00 98.19 119 GLN A CA 1
ATOM 940 C C . GLN A 1 119 ? -14.300 3.416 2.875 1.00 98.19 119 GLN A C 1
ATOM 942 O O . GLN A 1 119 ? -14.554 2.716 3.864 1.00 98.19 119 GLN A O 1
ATOM 947 N N . GLU A 1 120 ? -13.325 3.111 2.015 1.00 98.19 120 GLU A N 1
ATOM 948 C CA . GLU A 1 120 ? -12.498 1.907 2.146 1.00 98.19 120 GLU A CA 1
ATOM 949 C C . GLU A 1 120 ? -11.652 1.924 3.426 1.00 98.19 120 GLU A C 1
ATOM 951 O O . GLU A 1 120 ? -11.620 0.943 4.180 1.00 98.19 120 GLU A O 1
ATOM 956 N N . MET A 1 121 ? -11.032 3.061 3.754 1.00 98.25 121 MET A N 1
ATOM 957 C CA . MET A 1 121 ? -10.238 3.195 4.980 1.00 98.25 121 MET A CA 1
ATOM 958 C C . MET A 1 121 ? -11.112 3.095 6.238 1.00 98.25 121 MET A C 1
ATOM 960 O O . MET A 1 121 ? -10.757 2.402 7.197 1.00 98.25 121 MET A O 1
ATOM 964 N N . GLN A 1 122 ? -12.299 3.711 6.236 1.00 98.62 122 GLN A N 1
ATOM 965 C CA . GLN A 1 122 ? -13.268 3.576 7.328 1.00 98.62 122 GLN A CA 1
ATOM 966 C C . GLN A 1 122 ? -13.746 2.130 7.496 1.00 98.62 122 GLN A C 1
ATOM 968 O O . GLN A 1 122 ? -13.832 1.625 8.620 1.00 98.62 122 GLN A O 1
ATOM 973 N N . TYR A 1 123 ? -14.054 1.446 6.392 1.00 98.31 123 TYR A N 1
ATOM 974 C CA . TYR A 1 123 ? -14.425 0.035 6.408 1.00 98.31 123 TYR A CA 1
ATOM 975 C C . TYR A 1 123 ? -13.312 -0.820 7.018 1.00 98.31 123 TYR A C 1
ATOM 977 O O . TYR A 1 123 ? -13.579 -1.643 7.903 1.00 98.31 123 TYR A O 1
ATOM 985 N N . ARG A 1 124 ? -12.060 -0.576 6.617 1.00 98.19 124 ARG A N 1
ATOM 986 C CA . ARG A 1 124 ? -10.896 -1.281 7.152 1.00 98.19 124 ARG A CA 1
ATOM 987 C C . ARG A 1 124 ? -10.745 -1.092 8.656 1.00 98.19 124 ARG A C 1
ATOM 989 O O . ARG A 1 124 ? -10.615 -2.079 9.380 1.00 98.19 124 ARG A O 1
ATOM 996 N N . LEU A 1 125 ? -10.819 0.149 9.134 1.00 98.44 125 LEU A N 1
ATOM 997 C CA . LEU A 1 125 ? -10.726 0.471 10.559 1.00 98.44 125 LEU A CA 1
ATOM 998 C C . LEU A 1 125 ? -11.814 -0.236 11.377 1.00 98.44 125 LEU A C 1
ATOM 1000 O O . LEU A 1 125 ? -11.508 -0.829 12.412 1.00 98.44 125 LEU A O 1
ATOM 1004 N N . ARG A 1 126 ? -13.066 -0.255 10.891 1.00 98.12 126 ARG A N 1
ATOM 1005 C CA . ARG A 1 126 ? -14.162 -0.999 11.541 1.00 98.12 126 ARG A CA 1
ATOM 1006 C C . ARG A 1 126 ? -13.857 -2.495 11.638 1.00 98.12 126 ARG A C 1
ATOM 1008 O O . ARG A 1 126 ? -14.081 -3.100 12.684 1.00 98.12 126 ARG A O 1
ATOM 1015 N N . LYS A 1 127 ? -13.323 -3.104 10.572 1.00 97.12 127 LYS A N 1
ATOM 1016 C CA . LYS A 1 127 ? -12.947 -4.528 10.572 1.00 97.12 127 LYS A CA 1
ATOM 1017 C C . LYS A 1 127 ? -11.831 -4.837 11.571 1.00 97.12 127 LYS A C 1
ATOM 1019 O O . LYS A 1 127 ? -11.934 -5.843 12.267 1.00 97.12 127 LYS A O 1
ATOM 1024 N N . ILE A 1 128 ? -10.809 -3.986 11.664 1.00 96.00 128 ILE A N 1
ATOM 1025 C CA . ILE A 1 128 ? -9.719 -4.138 12.642 1.00 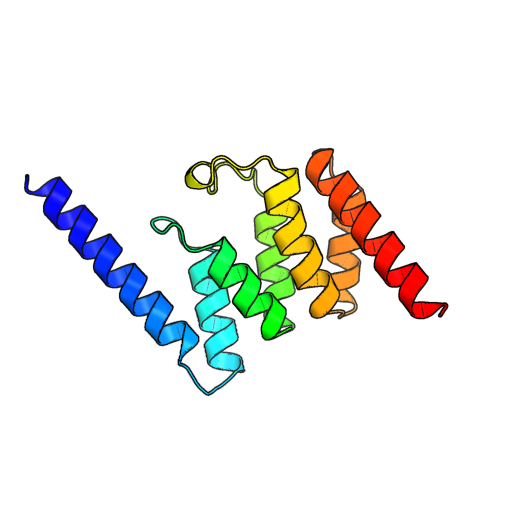96.00 128 ILE A CA 1
ATOM 1026 C C . ILE A 1 128 ? -10.271 -4.048 14.070 1.00 96.00 128 ILE A C 1
ATOM 1028 O O . ILE A 1 128 ? -10.023 -4.941 14.878 1.00 96.00 128 ILE A O 1
ATOM 1032 N N . ALA A 1 129 ? -11.083 -3.027 14.362 1.00 93.50 129 ALA A N 1
ATOM 1033 C CA . ALA A 1 129 ? -11.670 -2.830 15.687 1.00 93.50 129 ALA A CA 1
ATOM 1034 C C . ALA A 1 129 ? -12.563 -4.004 16.124 1.00 93.50 129 ALA A C 1
ATOM 1036 O O . ALA A 1 129 ? -12.564 -4.375 17.294 1.00 93.50 129 ALA A O 1
ATOM 1037 N N . ASN A 1 130 ? -13.306 -4.613 15.194 1.00 93.12 130 ASN A N 1
ATOM 1038 C CA . ASN A 1 130 ? -14.139 -5.778 15.498 1.00 93.12 130 ASN A CA 1
ATOM 1039 C C . ASN A 1 130 ? -13.307 -7.037 15.779 1.00 93.12 130 ASN A C 1
ATOM 1041 O O . ASN A 1 130 ? -13.663 -7.801 16.673 1.00 93.12 130 ASN A O 1
ATOM 1045 N N . LYS A 1 131 ? -12.190 -7.238 15.065 1.00 88.69 131 LYS A N 1
ATOM 1046 C CA . LYS A 1 131 ? -11.276 -8.365 15.317 1.00 88.69 131 LYS A CA 1
ATOM 1047 C C . LYS A 1 131 ? -10.615 -8.293 16.695 1.00 88.69 131 LYS A C 1
ATOM 1049 O O . LYS A 1 131 ? -10.418 -9.326 17.304 1.00 88.69 131 LYS A O 1
ATOM 1054 N N . GLN A 1 132 ? -10.297 -7.097 17.190 1.00 81.25 132 GLN A N 1
ATOM 1055 C CA . GLN A 1 132 ? -9.672 -6.914 18.511 1.00 81.25 132 GLN A CA 1
ATOM 1056 C C . GLN A 1 132 ? -10.631 -7.149 19.692 1.00 81.25 132 GLN A C 1
ATOM 1058 O O . GLN A 1 132 ? -10.182 -7.249 20.829 1.00 81.25 132 GLN A O 1
ATOM 1063 N N . LYS A 1 133 ? -11.945 -7.186 19.438 1.00 72.56 133 LYS A N 1
ATOM 1064 C CA . LYS A 1 133 ? -12.990 -7.421 20.450 1.00 72.56 133 LYS A CA 1
ATOM 1065 C C . LYS A 1 133 ? -13.453 -8.880 20.529 1.00 72.56 133 LYS A C 1
ATOM 1067 O O . LYS A 1 133 ? -14.284 -9.179 21.382 1.00 72.56 133 LYS A O 1
ATOM 1072 N N . SER A 1 134 ? -13.007 -9.723 19.597 1.00 57.12 134 SER A N 1
ATOM 1073 C CA . SER A 1 134 ? -13.355 -11.149 19.508 1.00 57.12 134 SER A CA 1
ATOM 1074 C C . SER A 1 134 ? -12.250 -11.987 20.132 1.00 57.12 134 SER A C 1
ATOM 1076 O O . SER A 1 134 ? -12.593 -13.014 20.748 1.00 57.12 134 SER A O 1
#

pLDDT: mean 93.22, std 9.35, range [57.12, 98.81]

Secondary structure (DSSP, 8-state):
-HHHHHHHHHHHHHHHHHHHHHH-SSHHHHHHHHHHHHT--S-STHHHHHHHHHHHT-TTHHHHHHHHHTS-GGGGGGG---HHHHHHHHHHHHHHH--HHHHHHHHHHTT-SSHHHHHHHHHHHHHHHHHTT-